Protein AF-A0A916JQJ6-F1 (afdb_monomer_lite)

Secondary structure (DSSP, 8-state):
----HHHHHHHHTT--EEEETTHHHHHHHHHHHHHSTTS-HHHHHHTTTTT-TTHHHHTTSS--EETHHHHHHHHHHGGG-S-EEEEESS-S-EEEES-GGG--GGG--SSS-EEEEETT-SEEEEE-SSGGG--EEEE--

Foldseek 3Di:
DDDDLLVVVCVVVVWDKDKDQQCQVVVLVVLCVFFVVPDDPVRCVVQVCLQPVLSCPVVVVGDWDWDPRLQVVCLVVQLPAQWKKKHFSPGSMIMITRRRNPDHPVSNDADTWIWIAGPVNQKIWIDHNDPVSGTIIDGGD

Sequence (141 aa):
MIKYKIIELLNNKNIKFTESSKWGQYLRGVWEENFAEQLSADEKKKIYLEQYLWHVFSYKKILCLKNDQAIMEFNKVIKSQRTCYIFFQHSDLALIVESSSSITSEDLEYDDDIYIVDKGFTWTYIQTHEEQCGPYFSTRI

Structure (mmCIF, N/CA/C/O backbone):
data_AF-A0A916JQJ6-F1
#
_entry.id   AF-A0A916JQJ6-F1
#
loop_
_atom_site.group_PDB
_atom_site.id
_atom_site.type_symbol
_atom_site.label_atom_id
_atom_site.label_alt_id
_atom_site.label_comp_id
_atom_site.label_asym_id
_atom_site.label_entity_id
_atom_site.label_seq_id
_atom_site.pdbx_PDB_ins_code
_atom_site.Cartn_x
_atom_site.Cartn_y
_atom_site.Cartn_z
_atom_site.occupancy
_atom_site.B_iso_or_equiv
_atom_site.auth_seq_id
_atom_site.auth_comp_id
_atom_site.auth_asym_id
_atom_site.auth_atom_id
_atom_site.pdbx_PDB_model_num
ATOM 1 N N . MET A 1 1 ? 3.749 -14.374 18.886 1.00 44.44 1 MET A N 1
ATOM 2 C CA . MET A 1 1 ? 2.679 -13.858 18.009 1.00 44.44 1 MET A CA 1
ATOM 3 C C . MET A 1 1 ? 3.124 -12.462 17.619 1.00 44.44 1 MET A C 1
ATOM 5 O O . MET A 1 1 ? 3.281 -11.654 18.525 1.00 44.44 1 MET A O 1
ATOM 9 N N . ILE A 1 2 ? 3.487 -12.222 16.357 1.00 50.72 2 ILE A N 1
ATOM 10 C CA . ILE A 1 2 ? 3.879 -10.874 15.921 1.00 50.72 2 ILE A CA 1
ATOM 11 C C . ILE A 1 2 ? 2.620 -10.016 16.037 1.00 50.72 2 ILE A C 1
ATOM 13 O O . ILE A 1 2 ? 1.630 -10.283 15.361 1.00 50.72 2 ILE A O 1
ATOM 17 N N . LYS A 1 3 ? 2.622 -9.065 16.969 1.00 60.44 3 LYS A N 1
ATOM 18 C CA . LYS A 1 3 ? 1.586 -8.041 17.047 1.00 60.44 3 LYS A CA 1
ATOM 19 C C . LYS A 1 3 ? 2.027 -6.909 16.138 1.00 60.44 3 LYS A C 1
ATOM 21 O O . LYS A 1 3 ? 3.046 -6.285 16.408 1.00 60.44 3 LYS A O 1
ATOM 26 N N . TYR A 1 4 ? 1.279 -6.664 15.072 1.00 74.75 4 TYR A N 1
ATOM 27 C CA . TYR A 1 4 ? 1.518 -5.496 14.236 1.00 74.75 4 TYR A CA 1
ATOM 28 C C . TYR A 1 4 ? 1.194 -4.236 15.041 1.00 74.75 4 TYR A C 1
ATOM 30 O O . TYR A 1 4 ? 0.072 -4.106 15.537 1.00 74.75 4 TYR A O 1
ATOM 38 N N . LYS A 1 5 ? 2.139 -3.296 15.152 1.00 82.12 5 LYS A N 1
ATOM 39 C CA . LYS A 1 5 ? 1.938 -2.030 15.880 1.00 82.12 5 LYS A CA 1
ATOM 40 C C . LYS A 1 5 ? 0.704 -1.261 15.418 1.00 82.12 5 LYS A C 1
ATOM 42 O O . LYS A 1 5 ? 0.006 -0.673 16.239 1.00 82.12 5 LYS A O 1
ATOM 47 N N . ILE A 1 6 ? 0.372 -1.336 14.126 1.00 85.19 6 ILE A N 1
ATOM 48 C CA . ILE A 1 6 ? -0.833 -0.702 13.582 1.00 85.19 6 ILE A CA 1
ATOM 49 C C . ILE A 1 6 ? -2.115 -1.209 14.260 1.00 85.19 6 ILE A C 1
ATOM 51 O O . ILE A 1 6 ? -3.025 -0.425 14.496 1.00 85.19 6 ILE A O 1
ATOM 55 N N . ILE A 1 7 ? -2.186 -2.482 14.664 1.00 88.06 7 ILE A N 1
ATOM 56 C CA . ILE A 1 7 ? -3.340 -3.020 15.403 1.00 88.06 7 ILE A CA 1
ATOM 57 C C . ILE A 1 7 ? -3.434 -2.371 16.786 1.00 88.06 7 ILE A C 1
ATOM 59 O O . ILE A 1 7 ? -4.520 -1.992 17.224 1.00 88.06 7 ILE A O 1
ATOM 63 N N . GLU A 1 8 ? -2.308 -2.225 17.486 1.00 87.50 8 GLU A N 1
ATOM 64 C CA . GLU A 1 8 ? -2.275 -1.553 18.790 1.00 87.50 8 GLU A CA 1
ATOM 65 C C . GLU A 1 8 ? -2.683 -0.084 18.657 1.00 87.50 8 GLU A C 1
ATOM 67 O O . GLU A 1 8 ? -3.485 0.408 19.448 1.00 87.50 8 GLU A O 1
ATOM 72 N N . LEU A 1 9 ? -2.222 0.590 17.604 1.00 86.31 9 LEU A N 1
ATOM 73 C CA . LEU A 1 9 ? -2.590 1.967 17.311 1.00 86.31 9 LEU A CA 1
ATOM 74 C C . LEU A 1 9 ? -4.085 2.129 17.023 1.00 86.31 9 LEU A C 1
ATOM 76 O O . LEU A 1 9 ? -4.725 3.015 17.594 1.00 86.31 9 LEU A O 1
ATOM 80 N N . LEU A 1 10 ? -4.655 1.273 16.172 1.00 88.25 10 LEU A N 1
ATOM 81 C CA . LEU A 1 10 ? -6.084 1.305 15.858 1.00 88.25 10 LEU A CA 1
ATOM 82 C C . LEU A 1 10 ? -6.925 1.098 17.125 1.00 88.25 10 LEU A C 1
ATOM 84 O O . LEU A 1 10 ? -7.880 1.843 17.350 1.00 88.25 10 LEU A O 1
ATOM 88 N N . ASN A 1 11 ? -6.526 0.157 17.988 1.00 89.69 11 ASN A N 1
ATOM 89 C CA . ASN A 1 11 ? -7.165 -0.056 19.287 1.00 89.69 11 ASN A CA 1
ATOM 90 C C . ASN A 1 11 ? -7.044 1.176 20.200 1.00 89.69 11 ASN A C 1
ATOM 92 O O . ASN A 1 11 ? -8.049 1.634 20.738 1.00 89.69 11 ASN A O 1
ATOM 96 N N . ASN A 1 12 ? -5.847 1.759 20.332 1.00 88.62 12 ASN A N 1
ATOM 97 C CA . ASN A 1 12 ? -5.606 2.938 21.173 1.00 88.62 12 ASN A CA 1
ATOM 98 C C . ASN A 1 12 ? -6.423 4.158 20.719 1.00 88.62 12 ASN A C 1
ATOM 100 O O . ASN A 1 12 ? -6.883 4.946 21.545 1.00 88.62 12 ASN A O 1
ATOM 104 N N . LYS A 1 13 ? -6.641 4.301 19.408 1.00 87.31 13 LYS A N 1
ATOM 105 C CA . LYS A 1 13 ? -7.480 5.356 18.827 1.00 87.31 13 LYS A CA 1
ATOM 106 C C . LYS A 1 13 ? -8.978 5.020 18.815 1.00 87.31 13 LYS A C 1
ATOM 108 O O . LYS A 1 13 ? -9.761 5.828 18.321 1.00 87.31 13 LYS A O 1
ATOM 113 N N . ASN A 1 14 ? -9.390 3.866 19.352 1.00 89.00 14 ASN A N 1
ATOM 114 C CA . ASN A 1 14 ? -10.762 3.344 19.283 1.00 89.00 14 ASN A CA 1
ATOM 115 C C . ASN A 1 14 ? -11.319 3.299 17.847 1.00 89.00 14 ASN A C 1
ATOM 117 O O . ASN A 1 14 ? -12.509 3.520 17.612 1.00 89.00 14 ASN A O 1
ATOM 121 N N . ILE A 1 15 ? -10.452 3.035 16.868 1.00 88.62 15 ILE A N 1
ATOM 122 C CA . ILE A 1 15 ? -10.847 2.893 15.470 1.00 88.62 15 ILE A CA 1
ATOM 123 C C . ILE A 1 15 ? -11.379 1.478 15.279 1.00 88.62 15 ILE A C 1
ATOM 125 O O . ILE A 1 15 ? -10.716 0.499 15.608 1.00 88.62 15 ILE A O 1
ATOM 129 N N . LYS A 1 16 ? -12.580 1.358 14.714 1.00 91.81 16 LYS A N 1
ATOM 130 C CA . LYS A 1 16 ? -13.171 0.057 14.402 1.00 91.81 16 LYS A CA 1
ATOM 131 C C . LYS A 1 16 ? -12.472 -0.565 13.193 1.00 91.81 16 LYS A C 1
ATOM 133 O O . LYS A 1 16 ? -12.430 0.043 12.120 1.00 91.81 16 LYS A O 1
ATOM 138 N N . PHE A 1 17 ? -11.981 -1.789 13.352 1.00 93.12 17 PHE A N 1
ATOM 139 C CA . PHE A 1 17 ? -11.422 -2.582 12.264 1.00 93.12 17 PHE A CA 1
ATOM 140 C C . PHE A 1 17 ? -11.810 -4.058 12.385 1.00 93.12 17 PHE A C 1
ATOM 142 O O . PHE A 1 17 ? -12.214 -4.526 13.448 1.00 93.12 17 PHE A O 1
ATOM 149 N N . THR A 1 18 ? -11.694 -4.783 11.275 1.00 94.69 18 THR A N 1
ATOM 150 C CA . THR A 1 18 ? -11.814 -6.244 11.219 1.00 94.69 18 THR A CA 1
ATOM 151 C C . THR A 1 18 ? -10.526 -6.830 10.657 1.00 94.69 18 THR A C 1
ATOM 153 O O . THR A 1 18 ? -10.043 -6.364 9.627 1.00 94.69 18 THR A O 1
ATOM 156 N N . GLU A 1 19 ? -9.989 -7.858 11.310 1.00 94.44 19 GLU A N 1
ATOM 157 C CA . GLU A 1 19 ? -8.842 -8.624 10.817 1.00 94.44 19 GLU A CA 1
ATOM 158 C C . GLU A 1 19 ? -9.298 -9.737 9.868 1.00 94.44 19 GLU A C 1
ATOM 160 O O . GLU A 1 19 ? -10.283 -10.432 10.120 1.00 94.44 19 GLU A O 1
ATOM 165 N N . SER A 1 20 ? -8.549 -9.948 8.789 1.00 94.31 20 SER A N 1
ATOM 166 C CA . SER A 1 20 ? -8.733 -11.077 7.882 1.00 94.31 20 SER A CA 1
ATOM 167 C C . SER A 1 20 ? -7.387 -11.696 7.534 1.00 94.31 20 SER A C 1
ATOM 169 O O . SER A 1 20 ? -6.593 -11.103 6.812 1.00 94.31 20 SER A O 1
ATOM 171 N N . SER A 1 21 ? -7.141 -12.918 8.004 1.00 90.88 21 SER A N 1
ATOM 172 C CA . SER A 1 21 ? -5.900 -13.672 7.763 1.00 90.88 21 SER A CA 1
ATOM 173 C C . SER A 1 21 ? -5.816 -14.346 6.389 1.00 90.88 21 SER A C 1
ATOM 175 O O . SER A 1 21 ? -4.895 -15.114 6.139 1.00 90.88 21 SER A O 1
ATOM 177 N N . LYS A 1 22 ? -6.800 -14.117 5.512 1.00 88.75 22 LYS A N 1
ATOM 178 C CA . LYS A 1 22 ? -6.859 -14.698 4.157 1.00 88.75 22 LYS A CA 1
ATOM 179 C C . LYS A 1 22 ? -6.843 -13.645 3.057 1.00 88.75 22 LYS A C 1
ATOM 181 O O . LYS A 1 22 ? -6.868 -13.989 1.880 1.00 88.75 22 LYS A O 1
ATOM 186 N N . TRP A 1 23 ? -6.912 -12.368 3.425 1.00 95.88 23 TRP A N 1
ATOM 187 C CA . TRP A 1 23 ? -7.121 -11.293 2.462 1.00 95.88 23 TRP A CA 1
ATOM 188 C C . TRP A 1 23 ? -5.818 -10.642 2.011 1.00 95.88 23 TRP A C 1
ATOM 190 O O . TRP A 1 23 ? -5.837 -10.029 0.957 1.00 95.88 23 TRP A O 1
ATOM 200 N N . GLY A 1 24 ? -4.691 -10.802 2.712 1.00 95.31 24 GLY A N 1
ATOM 201 C CA . GLY A 1 24 ? -3.425 -10.184 2.301 1.00 95.31 24 GLY A CA 1
ATOM 202 C C . GLY A 1 24 ? -2.998 -10.591 0.887 1.00 95.31 24 GLY A C 1
ATOM 203 O O . GLY A 1 24 ? -2.831 -9.725 0.030 1.00 95.31 24 GLY A O 1
ATOM 204 N N . GLN A 1 25 ? -2.925 -11.897 0.590 1.00 95.38 25 GLN A N 1
ATOM 205 C CA . GLN A 1 25 ? -2.627 -12.375 -0.769 1.00 95.38 25 GLN A CA 1
ATOM 206 C C . GLN A 1 25 ? -3.653 -11.898 -1.805 1.00 95.38 25 GLN A C 1
ATOM 208 O O . GLN A 1 25 ? -3.273 -11.460 -2.889 1.00 95.38 25 GLN A O 1
ATOM 213 N N . TYR A 1 26 ? -4.943 -11.959 -1.470 1.00 96.75 26 TYR A N 1
ATOM 214 C CA . TYR A 1 26 ? -6.015 -11.503 -2.355 1.00 96.75 26 TYR A CA 1
ATOM 215 C C . TYR A 1 26 ? -5.877 -10.010 -2.691 1.00 96.75 26 TYR A C 1
ATOM 217 O O . TYR A 1 26 ? -5.897 -9.638 -3.860 1.00 96.75 26 TYR A O 1
ATOM 225 N N . LEU A 1 27 ? -5.673 -9.157 -1.684 1.00 97.81 27 LEU A N 1
ATOM 226 C CA . LEU A 1 27 ? -5.546 -7.711 -1.859 1.00 97.81 27 LEU A CA 1
ATOM 227 C C . LEU A 1 27 ? -4.277 -7.338 -2.629 1.00 97.81 27 LEU A C 1
ATOM 229 O O . LEU A 1 27 ? -4.344 -6.415 -3.432 1.00 97.81 27 LEU A O 1
ATOM 233 N N . ARG A 1 28 ? -3.161 -8.065 -2.462 1.00 97.62 28 ARG A N 1
ATOM 234 C CA . ARG A 1 28 ? -1.962 -7.885 -3.302 1.00 97.62 28 ARG A CA 1
ATOM 235 C C . ARG A 1 28 ? -2.253 -8.152 -4.782 1.00 97.62 28 ARG A C 1
ATOM 237 O O . ARG A 1 28 ? -1.827 -7.369 -5.623 1.00 97.62 28 ARG A O 1
ATOM 244 N N . GLY A 1 29 ? -3.015 -9.204 -5.093 1.00 96.94 29 GLY A N 1
ATOM 245 C CA . GLY A 1 29 ? -3.442 -9.504 -6.465 1.00 96.94 29 GLY A CA 1
ATOM 246 C C . GLY A 1 29 ? -4.336 -8.409 -7.053 1.00 96.94 29 GLY A C 1
ATOM 247 O O . GLY A 1 29 ? -4.037 -7.877 -8.117 1.00 96.94 29 GLY A O 1
ATOM 248 N N . VAL A 1 30 ? -5.373 -7.994 -6.315 1.00 97.25 30 VAL A N 1
ATOM 249 C CA . VAL A 1 30 ? -6.263 -6.897 -6.744 1.00 97.25 30 VAL A CA 1
ATOM 250 C C . VAL A 1 30 ? -5.490 -5.583 -6.893 1.00 97.25 30 VAL A C 1
ATOM 252 O O . VAL A 1 30 ? -5.746 -4.808 -7.811 1.00 97.25 30 VAL A O 1
ATOM 255 N N . TRP A 1 31 ? -4.519 -5.323 -6.017 1.00 98.00 31 TRP A N 1
ATOM 256 C CA . TRP A 1 31 ? -3.647 -4.159 -6.131 1.00 98.00 31 TRP A CA 1
ATOM 257 C C . TRP A 1 31 ? -2.832 -4.201 -7.426 1.00 98.00 31 TRP A C 1
ATOM 259 O O . TRP A 1 31 ? -2.811 -3.216 -8.161 1.00 98.00 31 TRP A O 1
ATOM 269 N N . GLU A 1 32 ? -2.212 -5.339 -7.746 1.00 97.25 32 GLU A N 1
ATOM 270 C CA . GLU A 1 32 ? -1.445 -5.503 -8.983 1.00 97.25 32 GLU A CA 1
ATOM 271 C C . GLU A 1 32 ? -2.321 -5.277 -10.226 1.00 97.25 32 GLU A C 1
ATOM 273 O O . GLU A 1 32 ? -1.904 -4.582 -11.154 1.00 97.25 32 GLU A O 1
ATOM 278 N N . GLU A 1 33 ? -3.550 -5.794 -10.219 1.00 96.31 33 GLU A N 1
ATOM 279 C CA . GLU A 1 33 ? -4.542 -5.585 -11.282 1.00 96.31 33 GLU A CA 1
ATOM 280 C C . GLU A 1 33 ? -4.977 -4.122 -11.434 1.00 96.31 33 GLU A C 1
ATOM 282 O O . GLU A 1 33 ? -5.397 -3.736 -12.513 1.00 96.31 33 GLU A O 1
ATOM 287 N N . ASN A 1 34 ? -4.891 -3.291 -10.391 1.00 96.81 34 ASN A N 1
ATOM 288 C CA . ASN A 1 34 ? -5.346 -1.896 -10.457 1.00 96.81 34 ASN A CA 1
ATOM 289 C C . ASN A 1 34 ? -4.208 -0.891 -10.668 1.00 96.81 34 ASN A C 1
ATOM 291 O O . ASN A 1 34 ? -4.432 0.168 -11.245 1.00 96.81 34 ASN A O 1
ATOM 295 N N . PHE A 1 35 ? -2.995 -1.188 -10.203 1.00 97.06 35 PHE A N 1
ATOM 296 C CA . PHE A 1 35 ? -1.873 -0.241 -10.244 1.00 97.06 35 PHE A CA 1
ATOM 297 C C . PHE A 1 35 ? -0.729 -0.686 -11.160 1.00 97.06 35 PHE A C 1
ATOM 299 O O . PHE A 1 35 ? 0.161 0.114 -11.444 1.00 97.06 35 PHE A O 1
ATOM 306 N N . ALA A 1 36 ? -0.737 -1.933 -11.642 1.00 96.44 36 ALA A N 1
ATOM 307 C CA . ALA A 1 36 ? 0.321 -2.489 -12.486 1.00 96.44 36 ALA A CA 1
ATOM 308 C C . ALA A 1 36 ? -0.200 -3.226 -13.737 1.00 96.44 36 ALA A C 1
ATOM 310 O O . ALA A 1 36 ? 0.580 -3.926 -14.387 1.00 96.44 36 ALA A O 1
ATOM 311 N N . GLU A 1 37 ? -1.482 -3.079 -14.098 1.00 95.12 37 GLU A N 1
ATOM 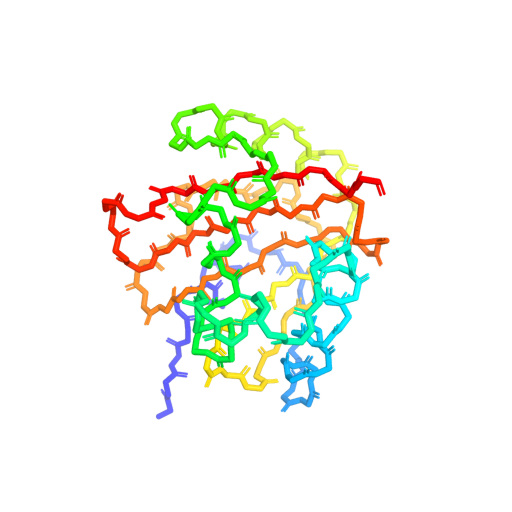312 C CA . GLU A 1 37 ? -2.105 -3.767 -15.247 1.00 95.12 37 GLU A CA 1
ATOM 313 C C . GLU A 1 37 ? -1.376 -3.499 -16.567 1.00 95.12 37 GLU A C 1
ATOM 315 O O . GLU A 1 37 ? -1.126 -4.414 -17.348 1.00 95.12 37 GLU A O 1
ATOM 320 N N . GLN A 1 38 ? -0.972 -2.248 -16.790 1.00 94.12 38 GLN A N 1
ATOM 321 C CA . GLN A 1 38 ? -0.297 -1.812 -18.014 1.00 94.12 38 GLN A CA 1
ATOM 322 C C . GLN A 1 38 ? 1.105 -2.404 -18.216 1.00 94.12 38 GLN A C 1
ATOM 324 O O . GLN A 1 38 ? 1.676 -2.256 -19.296 1.00 94.12 38 GLN A O 1
ATOM 329 N N . LEU A 1 39 ? 1.689 -3.030 -17.189 1.00 96.81 39 LEU A N 1
ATOM 330 C CA . LEU A 1 39 ? 3.011 -3.638 -17.282 1.00 96.81 39 LEU A CA 1
ATOM 331 C C . LEU A 1 39 ? 2.895 -5.074 -17.783 1.00 96.81 39 LEU A C 1
ATOM 333 O O . LEU A 1 39 ? 2.194 -5.906 -17.203 1.00 96.81 39 LEU A O 1
ATOM 337 N N . SER A 1 40 ? 3.658 -5.394 -18.824 1.00 97.31 40 SER A N 1
ATOM 338 C CA . SER A 1 40 ? 3.798 -6.776 -19.282 1.00 97.31 40 SER A CA 1
ATOM 339 C C . SER A 1 40 ? 4.456 -7.661 -18.215 1.00 97.31 40 SER A C 1
ATOM 341 O O . SER A 1 40 ? 5.193 -7.183 -17.349 1.00 97.31 40 SER A O 1
ATOM 343 N N . ALA A 1 41 ? 4.257 -8.980 -18.302 1.00 97.31 41 ALA A N 1
ATOM 344 C CA . ALA A 1 41 ? 4.884 -9.938 -17.384 1.00 97.31 41 ALA A CA 1
ATOM 345 C C . ALA A 1 41 ? 6.421 -9.792 -17.331 1.00 97.31 41 ALA A C 1
ATOM 347 O O . ALA A 1 41 ? 7.018 -9.843 -16.254 1.00 97.31 41 ALA A O 1
ATOM 348 N N . ASP A 1 42 ? 7.061 -9.530 -18.474 1.00 98.00 42 ASP A N 1
ATOM 349 C CA . ASP A 1 42 ? 8.507 -9.301 -18.549 1.00 98.00 42 ASP A CA 1
ATOM 350 C C . ASP A 1 42 ? 8.935 -8.005 -17.849 1.00 98.00 42 ASP A C 1
ATOM 352 O O . ASP A 1 42 ? 9.991 -7.959 -17.216 1.00 98.00 42 ASP A O 1
ATOM 356 N N . GLU A 1 43 ? 8.138 -6.939 -17.941 1.00 98.12 43 GLU A N 1
ATOM 357 C CA . GLU A 1 43 ? 8.408 -5.694 -17.218 1.00 98.12 43 GLU A CA 1
ATOM 358 C C . GLU A 1 43 ? 8.253 -5.872 -15.713 1.00 98.12 43 GLU A C 1
ATOM 360 O O . GLU A 1 43 ? 9.135 -5.436 -14.974 1.00 98.12 43 GLU A O 1
ATOM 365 N N . LYS A 1 44 ? 7.195 -6.566 -15.273 1.00 98.25 44 LYS A N 1
ATOM 366 C CA . LYS A 1 44 ? 6.959 -6.907 -13.861 1.00 98.25 44 LYS A CA 1
ATOM 367 C C . LYS A 1 44 ? 8.117 -7.726 -13.286 1.00 98.25 44 LYS A C 1
ATOM 369 O O . LYS A 1 44 ? 8.615 -7.424 -12.203 1.00 98.25 44 LYS A O 1
ATOM 374 N N . LYS A 1 45 ? 8.622 -8.702 -14.048 1.00 97.94 45 LYS A N 1
ATOM 375 C CA . LYS A 1 45 ? 9.791 -9.503 -13.661 1.00 97.94 45 LYS A CA 1
ATOM 376 C C . LYS A 1 45 ? 11.069 -8.666 -13.553 1.00 97.94 45 LYS A C 1
ATOM 378 O O . LYS A 1 45 ? 11.818 -8.824 -12.596 1.00 97.94 45 LYS A O 1
ATOM 383 N N . LYS A 1 46 ? 11.323 -7.758 -14.505 1.00 98.31 46 LYS A N 1
ATOM 384 C CA . LYS A 1 46 ? 12.525 -6.894 -14.514 1.00 98.31 46 LYS A CA 1
ATOM 385 C C . LYS A 1 46 ? 12.606 -5.943 -13.323 1.00 98.31 46 LYS A C 1
ATOM 387 O O . LYS A 1 46 ? 13.707 -5.550 -12.953 1.00 98.31 46 LYS A O 1
ATOM 392 N N . ILE A 1 47 ? 11.462 -5.561 -12.765 1.00 98.00 47 ILE A N 1
ATOM 393 C CA . ILE A 1 47 ? 11.390 -4.722 -11.567 1.00 98.00 47 ILE A CA 1
ATOM 394 C C . ILE A 1 47 ? 11.199 -5.547 -10.295 1.00 98.00 47 ILE A C 1
ATOM 396 O O . ILE A 1 47 ? 10.972 -4.961 -9.252 1.00 98.00 47 ILE A O 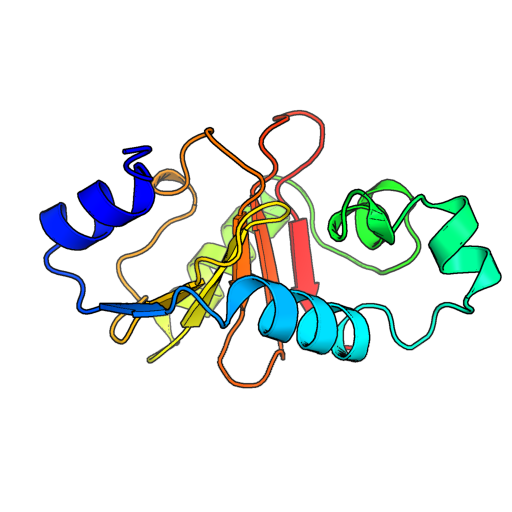1
ATOM 400 N N . TYR A 1 48 ? 11.269 -6.882 -10.348 1.00 97.50 48 TYR A N 1
ATOM 401 C CA . TYR A 1 48 ? 11.067 -7.758 -9.187 1.00 97.50 48 TYR A CA 1
ATOM 402 C C . TYR A 1 48 ? 9.731 -7.508 -8.465 1.00 97.50 48 TYR A C 1
ATOM 404 O O . TYR A 1 48 ? 9.685 -7.469 -7.237 1.00 97.50 48 TYR A O 1
ATOM 412 N N . LEU A 1 49 ? 8.645 -7.314 -9.225 1.00 96.94 49 LEU A N 1
ATOM 413 C CA . LEU A 1 49 ? 7.338 -6.949 -8.663 1.00 96.94 49 LEU A CA 1
ATOM 414 C C . LEU A 1 49 ? 6.802 -7.990 -7.667 1.00 96.94 49 LEU A C 1
ATOM 416 O O . LEU A 1 49 ? 6.164 -7.636 -6.681 1.00 96.94 49 LEU A O 1
ATOM 420 N N . GLU A 1 50 ? 7.111 -9.268 -7.899 1.00 94.12 50 GLU A N 1
ATOM 421 C CA . GLU A 1 50 ? 6.745 -10.376 -7.008 1.00 94.12 50 GLU A CA 1
ATOM 422 C C . GLU A 1 50 ? 7.358 -10.255 -5.603 1.00 94.12 50 GLU A C 1
ATOM 424 O O . GLU A 1 50 ? 6.818 -10.807 -4.647 1.00 94.12 50 GLU A O 1
ATOM 429 N N . GLN A 1 51 ? 8.479 -9.535 -5.472 1.00 94.94 51 GLN A N 1
ATOM 430 C CA . GLN A 1 51 ? 9.139 -9.310 -4.188 1.00 94.94 51 GLN A CA 1
ATOM 431 C C . GLN A 1 51 ? 8.532 -8.106 -3.472 1.00 94.94 51 GLN A C 1
ATOM 433 O O . GLN A 1 51 ? 8.211 -8.219 -2.292 1.00 94.94 51 GLN A O 1
ATOM 438 N N . TYR A 1 52 ? 8.316 -7.001 -4.197 1.00 96.12 52 TYR A N 1
ATOM 439 C CA . TYR A 1 52 ? 7.815 -5.738 -3.651 1.00 96.12 52 TYR A CA 1
ATOM 440 C C . TYR A 1 52 ? 6.897 -5.021 -4.642 1.00 96.12 52 TYR A C 1
ATOM 442 O O . TYR A 1 52 ? 7.336 -4.589 -5.710 1.00 96.12 52 TYR A O 1
ATOM 450 N N . LEU A 1 53 ? 5.625 -4.821 -4.279 1.00 97.38 53 LEU A N 1
ATOM 451 C CA . LEU A 1 53 ? 4.658 -4.159 -5.163 1.00 97.38 53 LEU A CA 1
ATOM 452 C C . LEU A 1 53 ? 5.027 -2.690 -5.429 1.00 97.38 53 LEU A C 1
ATOM 454 O O . LEU A 1 53 ? 4.880 -2.198 -6.550 1.00 97.38 53 LEU A O 1
ATOM 458 N N . TRP A 1 54 ? 5.594 -1.998 -4.436 1.00 96.62 54 TRP A N 1
ATOM 459 C CA . TRP A 1 54 ? 6.050 -0.610 -4.578 1.00 96.62 54 TRP A CA 1
ATOM 460 C C . TRP A 1 54 ? 7.194 -0.421 -5.585 1.00 96.62 54 TRP A C 1
ATOM 462 O O . TRP A 1 54 ? 7.490 0.718 -5.963 1.00 96.62 54 TRP A O 1
ATOM 472 N N . HIS A 1 55 ? 7.800 -1.499 -6.101 1.00 97.31 55 HIS A N 1
ATOM 473 C CA . HIS A 1 55 ? 8.799 -1.408 -7.164 1.00 97.31 55 HIS A CA 1
ATOM 474 C C . HIS A 1 55 ? 8.273 -0.758 -8.446 1.00 97.31 55 HIS A C 1
ATOM 476 O O . HIS A 1 55 ? 9.059 -0.157 -9.182 1.00 97.31 55 HIS A O 1
ATOM 482 N N . VAL A 1 56 ? 6.960 -0.778 -8.705 1.00 97.19 56 VAL A N 1
ATOM 483 C CA . VAL A 1 56 ? 6.397 -0.014 -9.833 1.00 97.19 56 VAL A CA 1
ATOM 484 C C . VAL A 1 56 ? 6.724 1.482 -9.744 1.00 97.19 56 VAL A C 1
ATOM 486 O O . VAL A 1 56 ? 6.888 2.141 -10.773 1.00 97.19 56 VAL A O 1
ATOM 489 N N . PHE A 1 57 ? 6.877 2.011 -8.528 1.00 96.81 57 PHE A N 1
ATOM 490 C CA . PHE A 1 57 ? 7.164 3.418 -8.271 1.00 96.81 57 PHE A CA 1
ATOM 491 C C . PHE A 1 57 ? 8.664 3.698 -8.215 1.00 96.81 57 PHE A C 1
ATOM 493 O O . PHE A 1 57 ? 9.140 4.620 -8.880 1.00 96.81 57 PHE A O 1
ATOM 500 N N . SER A 1 58 ? 9.443 2.880 -7.501 1.00 96.44 58 SER A N 1
ATOM 501 C CA . SER A 1 58 ? 10.894 3.095 -7.392 1.00 96.44 58 SER A CA 1
ATOM 502 C C . SER A 1 58 ? 11.622 2.925 -8.733 1.00 96.44 58 SER A C 1
ATOM 504 O O . SER A 1 58 ? 12.525 3.704 -9.047 1.00 96.44 58 SER A O 1
ATOM 506 N N . TYR A 1 59 ? 11.160 1.999 -9.582 1.00 96.88 59 TYR A N 1
ATOM 507 C CA . TYR A 1 59 ? 11.630 1.833 -10.964 1.00 96.88 59 TYR A CA 1
ATOM 508 C C . TYR A 1 59 ? 10.953 2.787 -11.964 1.00 96.88 59 TYR A C 1
ATOM 510 O O . TYR A 1 59 ? 11.205 2.690 -13.168 1.00 96.88 59 TYR A O 1
ATOM 518 N N . LYS A 1 60 ? 10.117 3.722 -11.488 1.00 96.12 60 LYS A N 1
ATOM 519 C CA . LYS A 1 60 ? 9.456 4.773 -12.284 1.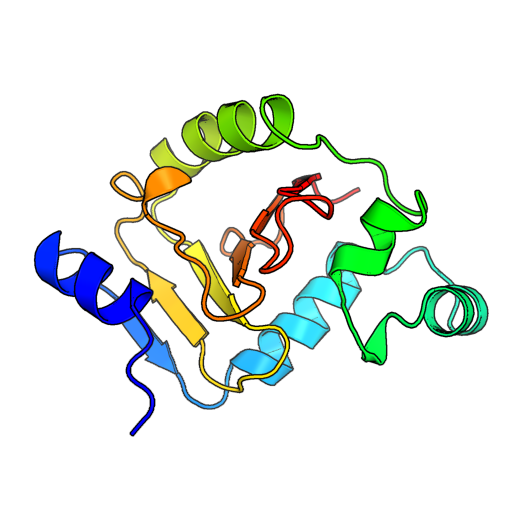00 96.12 60 LYS A CA 1
ATOM 520 C C . LYS A 1 60 ? 8.607 4.229 -13.441 1.00 96.12 60 LYS A C 1
ATOM 522 O O . LYS A 1 60 ? 8.565 4.822 -14.517 1.00 96.12 60 LYS A O 1
ATOM 527 N N . LYS A 1 61 ? 7.957 3.081 -13.237 1.00 96.44 61 LYS A N 1
ATOM 528 C CA . LYS A 1 61 ? 7.058 2.460 -14.221 1.00 96.44 61 LYS A CA 1
ATOM 529 C C . LYS A 1 61 ? 5.666 3.074 -14.209 1.00 96.44 61 LYS A C 1
ATOM 531 O O . LYS A 1 61 ? 5.032 3.151 -15.256 1.00 96.44 61 LYS A O 1
ATOM 536 N N . ILE A 1 62 ? 5.227 3.528 -13.041 1.00 95.50 62 ILE A N 1
ATOM 537 C CA . ILE A 1 62 ? 3.932 4.167 -12.813 1.00 95.50 62 ILE A CA 1
ATOM 538 C C . ILE A 1 62 ? 4.180 5.541 -12.189 1.00 95.50 62 ILE A C 1
ATOM 540 O O . ILE A 1 62 ? 5.100 5.707 -11.386 1.00 95.50 62 ILE A O 1
ATOM 544 N N . LEU A 1 63 ? 3.378 6.536 -12.573 1.00 95.25 63 LEU A N 1
ATOM 545 C CA . LEU A 1 63 ? 3.450 7.870 -11.980 1.00 95.25 63 LEU A CA 1
ATOM 546 C C . LEU A 1 63 ? 2.977 7.836 -10.522 1.00 95.25 63 LEU A C 1
ATOM 548 O O . LEU A 1 63 ? 1.976 7.203 -10.184 1.00 95.25 63 LEU A O 1
ATOM 552 N N . CYS A 1 64 ? 3.689 8.550 -9.658 1.00 97.19 64 CYS A N 1
ATOM 553 C CA . CYS A 1 64 ? 3.363 8.656 -8.243 1.00 97.19 64 CYS A CA 1
ATOM 554 C C . CYS A 1 64 ? 3.890 9.957 -7.641 1.00 97.19 64 CYS A C 1
ATOM 556 O O . CYS A 1 64 ? 4.870 10.535 -8.117 1.00 97.19 64 CYS A O 1
ATOM 558 N N . LEU A 1 65 ? 3.279 10.357 -6.532 1.00 97.62 65 LEU A N 1
ATOM 559 C CA . LEU A 1 65 ? 3.871 11.271 -5.567 1.00 97.62 65 LEU A CA 1
ATOM 560 C C . LEU A 1 65 ? 4.799 10.482 -4.635 1.00 97.62 65 LEU A C 1
ATOM 562 O O . LEU A 1 65 ? 4.564 9.299 -4.377 1.00 97.62 65 LEU A O 1
ATOM 566 N N . LYS A 1 66 ? 5.835 11.141 -4.109 1.00 96.50 66 LYS A N 1
ATOM 567 C CA . LYS A 1 66 ? 6.806 10.549 -3.178 1.00 96.50 66 LYS A CA 1
ATOM 568 C C . LYS A 1 66 ? 7.024 11.465 -1.965 1.00 96.50 66 LYS A C 1
ATOM 570 O O . LYS A 1 66 ? 6.903 12.685 -2.096 1.00 96.50 66 LYS A O 1
ATOM 575 N N . ASN A 1 67 ? 7.371 10.888 -0.814 1.00 94.38 67 ASN A N 1
ATOM 576 C CA . ASN A 1 67 ? 7.737 11.591 0.425 1.00 94.38 67 ASN A CA 1
ATOM 577 C C . ASN A 1 67 ? 6.644 12.589 0.856 1.00 94.38 67 ASN A C 1
ATOM 579 O O . ASN A 1 67 ? 5.467 12.230 0.880 1.00 94.38 67 ASN A O 1
ATOM 583 N N . ASP A 1 68 ? 6.999 13.841 1.149 1.00 95.06 68 ASP A N 1
ATOM 584 C CA . ASP A 1 68 ? 6.082 14.881 1.632 1.00 95.06 68 ASP A CA 1
ATOM 585 C C . ASP A 1 68 ? 4.846 15.048 0.742 1.00 95.06 68 ASP A C 1
ATOM 587 O O . ASP A 1 68 ? 3.737 15.228 1.240 1.00 95.06 68 ASP A O 1
ATOM 591 N N . GLN A 1 69 ? 5.001 14.934 -0.581 1.00 97.06 69 GLN A N 1
ATOM 592 C CA . GLN A 1 69 ? 3.871 15.034 -1.507 1.00 97.06 69 GLN A CA 1
ATOM 593 C C . GLN A 1 69 ? 2.904 13.856 -1.351 1.00 97.06 69 GLN A C 1
ATOM 595 O O . GLN A 1 69 ? 1.690 14.053 -1.379 1.00 97.06 69 GLN A O 1
ATOM 600 N N . ALA A 1 70 ? 3.433 12.647 -1.149 1.00 96.50 70 ALA A N 1
ATOM 601 C CA . ALA A 1 70 ? 2.621 11.464 -0.886 1.00 96.50 70 ALA A CA 1
ATOM 602 C C . ALA A 1 70 ? 1.902 11.567 0.465 1.00 96.50 70 ALA A C 1
ATOM 604 O O . ALA A 1 70 ? 0.713 11.272 0.549 1.00 96.50 70 ALA A O 1
ATOM 605 N N . ILE A 1 71 ? 2.606 12.038 1.498 1.00 94.44 71 ILE A N 1
ATOM 606 C CA . ILE A 1 71 ? 2.063 12.244 2.847 1.00 94.44 71 ILE A CA 1
ATOM 607 C C . ILE A 1 71 ? 0.918 13.259 2.828 1.00 94.44 71 ILE A C 1
ATOM 609 O O . ILE A 1 71 ? -0.154 13.002 3.380 1.00 94.44 71 ILE A O 1
ATOM 613 N N . MET A 1 72 ? 1.122 14.409 2.180 1.00 95.06 72 MET A N 1
ATOM 614 C CA . MET A 1 72 ? 0.105 15.455 2.087 1.00 95.06 72 MET A CA 1
ATOM 615 C C . MET A 1 72 ? -1.154 14.958 1.377 1.00 95.06 72 MET A C 1
ATOM 617 O O . MET A 1 72 ? -2.260 15.179 1.878 1.00 95.06 72 MET A O 1
ATOM 621 N N . GLU A 1 73 ? -1.003 14.276 0.237 1.00 96.31 73 GLU A N 1
ATOM 622 C CA . GLU A 1 73 ? -2.163 13.796 -0.514 1.00 96.31 73 GLU A CA 1
ATOM 623 C C . GLU A 1 73 ? -2.877 12.661 0.231 1.00 96.31 73 GLU A C 1
ATOM 625 O O . GLU A 1 73 ? -4.102 12.692 0.341 1.00 96.31 73 GLU A O 1
ATOM 630 N N . PHE A 1 74 ? -2.139 11.737 0.855 1.00 95.25 74 PHE A N 1
ATOM 631 C CA . PHE A 1 74 ? -2.717 10.699 1.710 1.00 95.25 74 PHE A CA 1
ATOM 632 C C . PHE A 1 74 ? -3.548 11.285 2.857 1.00 95.25 74 PHE A C 1
ATOM 634 O O . PHE A 1 74 ? -4.736 10.983 2.976 1.00 95.25 74 PHE A O 1
ATOM 641 N N . ASN A 1 75 ? -2.964 12.187 3.654 1.00 92.56 75 ASN A N 1
ATOM 642 C CA . ASN A 1 75 ? -3.640 12.820 4.792 1.00 92.56 75 ASN A CA 1
ATOM 643 C C . ASN A 1 75 ? -4.873 13.639 4.368 1.00 92.56 75 ASN A C 1
ATOM 645 O O . ASN A 1 75 ? -5.779 13.869 5.174 1.00 92.56 75 ASN A O 1
ATOM 649 N N . LYS A 1 76 ? -4.918 14.104 3.117 1.00 92.88 76 LYS A N 1
ATOM 650 C CA . LYS A 1 76 ? -6.077 14.781 2.533 1.00 92.88 76 LYS A CA 1
ATOM 651 C C . LYS A 1 76 ? -7.162 13.784 2.127 1.00 92.88 76 LYS A C 1
ATOM 653 O O . LYS A 1 76 ? -8.315 13.988 2.505 1.00 92.88 76 LYS A O 1
ATOM 658 N N . VAL A 1 77 ? -6.824 12.725 1.385 1.00 92.56 77 VAL A N 1
ATOM 659 C CA . VAL A 1 77 ? -7.832 11.775 0.886 1.00 92.56 77 VAL A CA 1
ATOM 660 C C . VAL A 1 77 ? -8.388 10.887 1.991 1.00 92.56 77 VAL A C 1
ATOM 662 O O . VAL A 1 77 ? -9.591 10.658 2.015 1.00 92.56 77 VAL A O 1
ATOM 665 N N . ILE A 1 78 ? -7.572 10.441 2.952 1.00 89.69 78 ILE A N 1
ATOM 666 C CA . ILE A 1 78 ? -8.004 9.489 3.988 1.00 89.69 78 ILE A CA 1
ATOM 667 C C . ILE A 1 78 ? -9.099 10.061 4.903 1.00 89.69 78 ILE A C 1
ATOM 669 O O . ILE A 1 78 ? -9.958 9.323 5.387 1.00 89.69 78 ILE A O 1
ATOM 673 N N . LYS A 1 79 ? -9.134 11.391 5.075 1.00 87.56 79 LYS A N 1
ATOM 674 C CA . LYS A 1 79 ? -10.138 12.109 5.879 1.00 87.56 79 LYS A CA 1
ATOM 675 C C . LYS A 1 79 ? -11.557 12.008 5.325 1.00 87.56 79 LYS A C 1
ATOM 677 O O . LYS A 1 79 ? -12.505 12.122 6.096 1.00 87.56 79 LYS A O 1
ATOM 682 N N . SER A 1 80 ? -11.719 11.818 4.015 1.00 86.31 80 SER A N 1
ATOM 683 C CA . SER A 1 80 ? -13.034 11.661 3.379 1.00 86.31 80 SER A CA 1
ATOM 684 C C . SER A 1 80 ? -13.455 10.197 3.223 1.00 86.31 80 SER A C 1
ATOM 686 O O . SER A 1 80 ? -14.576 9.921 2.789 1.00 86.31 80 SER A O 1
ATOM 688 N N . GLN A 1 81 ? -12.588 9.251 3.595 1.00 85.75 81 GLN A N 1
ATOM 689 C CA . GLN A 1 81 ? -12.842 7.824 3.447 1.00 85.75 81 GLN A CA 1
ATOM 690 C C . GLN A 1 81 ? -13.588 7.274 4.655 1.00 85.75 81 GLN A C 1
ATOM 692 O O . GLN A 1 81 ? -13.194 7.454 5.805 1.00 85.75 81 GLN A O 1
ATOM 697 N N . ARG A 1 82 ? -14.678 6.557 4.374 1.00 87.31 82 ARG A N 1
ATOM 698 C CA . ARG A 1 82 ? -15.398 5.780 5.391 1.00 87.31 82 ARG A CA 1
ATOM 699 C C . ARG A 1 82 ? -14.735 4.439 5.649 1.00 87.31 82 ARG A C 1
ATOM 701 O O . ARG A 1 82 ? -14.850 3.902 6.741 1.00 87.31 82 ARG A O 1
ATOM 708 N N . THR A 1 83 ? -14.096 3.865 4.635 1.00 91.50 83 THR A N 1
ATOM 709 C CA . THR A 1 83 ? -13.476 2.550 4.748 1.00 91.50 83 THR A CA 1
ATOM 710 C C . THR A 1 83 ? -12.225 2.477 3.895 1.00 91.50 83 THR A C 1
ATOM 712 O O . THR A 1 83 ? -12.264 2.856 2.725 1.00 91.50 83 THR A O 1
ATOM 715 N N . CYS A 1 84 ? -11.148 1.947 4.466 1.00 94.81 84 CYS A N 1
ATOM 716 C CA . CYS A 1 84 ? -9.939 1.588 3.735 1.00 94.81 84 CYS A CA 1
ATOM 717 C C . CYS A 1 84 ? -9.513 0.154 4.067 1.00 94.81 84 CYS A C 1
ATOM 719 O O . CYS A 1 84 ? -9.927 -0.423 5.080 1.00 94.81 84 CYS A O 1
ATOM 721 N N . TYR A 1 85 ? -8.692 -0.412 3.189 1.00 96.00 85 TYR A N 1
ATOM 722 C CA . TYR A 1 85 ? -7.989 -1.660 3.440 1.00 96.00 85 TYR A CA 1
ATOM 723 C C . TYR A 1 85 ? -6.535 -1.362 3.770 1.00 96.00 85 TYR A C 1
ATOM 725 O O . TYR A 1 85 ? -5.913 -0.545 3.094 1.00 96.00 85 TYR A O 1
ATOM 733 N N . ILE A 1 86 ? -6.012 -2.049 4.782 1.00 94.75 86 ILE A N 1
ATOM 734 C CA . ILE A 1 86 ? -4.587 -2.077 5.109 1.00 94.75 86 ILE A CA 1
ATOM 735 C C . ILE A 1 86 ? -4.096 -3.507 4.915 1.00 94.75 86 ILE A C 1
ATOM 737 O O . ILE A 1 86 ? -4.689 -4.440 5.457 1.00 94.75 86 ILE A O 1
ATOM 741 N N . PHE A 1 87 ? -3.032 -3.697 4.147 1.00 95.44 87 PHE A N 1
ATOM 742 C CA . PHE A 1 87 ? -2.394 -4.999 3.956 1.00 95.44 87 PHE A CA 1
ATOM 743 C C . PHE A 1 87 ? -0.879 -4.838 3.852 1.00 95.44 87 PHE A C 1
ATOM 745 O O . PHE A 1 87 ? -0.373 -3.723 3.732 1.00 95.44 87 PHE A O 1
ATOM 752 N N . PHE A 1 88 ? -0.160 -5.954 3.924 1.00 94.06 88 PHE A N 1
ATOM 753 C CA . PHE A 1 88 ? 1.297 -5.955 4.035 1.00 94.06 88 PHE A CA 1
ATOM 754 C C . PHE A 1 88 ? 1.934 -6.740 2.890 1.00 94.06 88 PHE A C 1
ATOM 756 O O . PHE A 1 88 ? 1.309 -7.652 2.330 1.00 94.06 88 PHE A O 1
ATOM 763 N N . GLN A 1 89 ? 3.181 -6.411 2.550 1.00 93.75 89 GLN A N 1
ATOM 764 C CA . GLN A 1 89 ? 3.895 -7.081 1.460 1.00 93.75 89 GLN A CA 1
ATOM 765 C C . GLN A 1 89 ? 4.011 -8.594 1.694 1.00 93.75 89 GLN A C 1
ATOM 767 O O . GLN A 1 89 ? 3.735 -9.380 0.787 1.00 93.75 89 GLN A O 1
ATOM 772 N N . HIS A 1 90 ? 4.364 -9.008 2.914 1.00 91.62 90 HIS A N 1
ATOM 773 C CA . HIS A 1 90 ? 4.720 -10.398 3.217 1.00 91.62 90 HIS A CA 1
ATOM 774 C C . HIS A 1 90 ? 3.791 -11.082 4.232 1.00 91.62 90 HIS A C 1
ATOM 776 O O . HIS A 1 90 ? 4.137 -12.125 4.785 1.00 91.62 90 HIS A O 1
ATOM 782 N N . SER A 1 91 ? 2.592 -10.536 4.460 1.00 92.62 91 SER A N 1
ATOM 783 C CA . SER A 1 91 ? 1.606 -11.106 5.387 1.00 92.62 91 SER A CA 1
ATOM 784 C C . SER A 1 91 ? 0.259 -11.362 4.728 1.00 92.62 91 SER A C 1
ATOM 786 O O . SER A 1 91 ? -0.219 -10.551 3.937 1.00 92.62 91 SER A O 1
ATOM 788 N N . ASP A 1 92 ? -0.398 -12.462 5.088 1.00 94.06 92 ASP A N 1
ATOM 789 C CA . ASP A 1 92 ? -1.781 -12.729 4.670 1.00 94.06 92 ASP A CA 1
ATOM 790 C C . ASP A 1 92 ? -2.821 -12.020 5.543 1.00 94.06 92 ASP A C 1
ATOM 792 O O . ASP A 1 92 ? -4.015 -12.026 5.222 1.00 94.06 92 ASP A O 1
ATOM 796 N N . LEU A 1 93 ? -2.372 -11.360 6.614 1.00 93.50 93 LEU A N 1
ATOM 797 C CA . LEU A 1 93 ? -3.203 -10.451 7.379 1.00 93.50 93 LEU A CA 1
ATOM 798 C C . LEU A 1 93 ? -3.579 -9.229 6.532 1.00 93.50 93 LEU A C 1
ATOM 800 O O . LEU A 1 93 ? -2.736 -8.582 5.915 1.00 93.50 93 LEU A O 1
ATOM 804 N N . ALA A 1 94 ? -4.853 -8.873 6.588 1.00 95.00 94 ALA A N 1
ATOM 805 C CA . ALA A 1 94 ? -5.360 -7.585 6.160 1.00 95.00 94 ALA A CA 1
ATOM 806 C C . ALA A 1 94 ? -6.322 -7.020 7.203 1.00 95.00 94 ALA A C 1
ATOM 808 O O . ALA A 1 94 ? -6.968 -7.769 7.941 1.00 95.00 94 ALA A O 1
ATOM 809 N N . LEU A 1 95 ? -6.443 -5.699 7.226 1.00 94.19 95 LEU A N 1
ATOM 810 C CA . LEU A 1 95 ? -7.346 -4.962 8.095 1.00 94.19 95 LEU A CA 1
ATOM 811 C C . LEU A 1 95 ? -8.370 -4.218 7.242 1.00 94.19 95 LEU A C 1
ATOM 813 O O . LEU A 1 95 ? -8.021 -3.524 6.287 1.00 94.19 95 LEU A O 1
ATOM 817 N N . ILE A 1 96 ? -9.639 -4.346 7.610 1.00 95.06 96 ILE A N 1
ATOM 818 C CA . ILE A 1 96 ? -10.740 -3.557 7.058 1.00 95.06 96 ILE A CA 1
ATOM 819 C C . ILE A 1 96 ? -11.074 -2.493 8.093 1.00 95.06 96 ILE A C 1
ATOM 821 O O . ILE A 1 96 ? -11.590 -2.832 9.155 1.00 95.06 96 ILE A O 1
ATOM 825 N N . VAL A 1 97 ? -10.767 -1.229 7.815 1.00 92.81 97 VAL A N 1
ATOM 826 C CA . VAL A 1 97 ? -10.914 -0.131 8.781 1.00 92.81 97 VAL A CA 1
ATOM 827 C C . VAL A 1 97 ? -12.166 0.676 8.454 1.00 92.81 97 VAL A C 1
ATOM 829 O O . VAL A 1 97 ? -12.255 1.217 7.362 1.00 92.81 97 VAL A O 1
ATOM 832 N N . GLU A 1 98 ? -13.123 0.795 9.381 1.00 84.75 98 GLU A N 1
ATOM 833 C CA . GLU A 1 98 ? -14.456 1.394 9.139 1.00 84.75 98 GLU A CA 1
ATOM 834 C C . GLU A 1 98 ? -14.582 2.876 9.560 1.00 84.75 98 GLU A C 1
ATOM 836 O O . GLU A 1 98 ? -15.671 3.448 9.529 1.00 84.75 98 GLU A O 1
ATOM 841 N N . SER A 1 99 ? -13.480 3.513 9.966 1.00 72.81 99 SER A N 1
ATOM 842 C CA . SER A 1 99 ? -13.432 4.941 10.316 1.00 72.81 99 SER A CA 1
ATOM 843 C C . SER A 1 99 ? -12.005 5.484 10.191 1.00 72.81 99 SER A C 1
ATOM 845 O O . SER A 1 99 ? -11.372 5.868 11.175 1.00 72.81 99 SER A O 1
ATOM 847 N N . SER A 1 100 ? -11.470 5.483 8.970 1.00 65.56 100 SER A N 1
ATOM 848 C CA . SER A 1 100 ? -10.057 5.775 8.690 1.00 65.56 100 SER A CA 1
ATOM 849 C C . SER A 1 100 ? -9.651 7.244 8.845 1.00 65.56 100 SER A C 1
ATOM 851 O O . SER A 1 100 ? -8.466 7.546 8.767 1.00 65.56 100 SER A O 1
ATOM 853 N N . SER A 1 101 ? -10.592 8.164 9.086 1.00 66.81 101 SER A N 1
ATOM 854 C CA . SER A 1 101 ? -10.329 9.612 9.130 1.00 66.81 101 SER A CA 1
ATOM 855 C C . SER A 1 101 ? -9.332 10.054 10.209 1.00 66.81 101 SER A C 1
ATOM 857 O O . SER A 1 101 ? -8.831 11.174 10.147 1.00 66.81 101 SER A O 1
ATOM 859 N N . SER A 1 102 ? -9.072 9.196 11.197 1.00 72.44 102 SER A N 1
ATOM 860 C CA . SER A 1 102 ? -8.137 9.444 12.301 1.00 72.44 102 SER A CA 1
ATOM 861 C C . SER A 1 102 ? -6.752 8.815 12.090 1.00 72.44 102 SER A C 1
ATOM 863 O O . SER A 1 102 ? -5.897 8.968 12.964 1.00 72.44 102 SER A O 1
ATOM 865 N N . ILE A 1 103 ? -6.545 8.103 10.973 1.00 82.00 103 ILE A N 1
ATOM 866 C CA . ILE A 1 103 ? -5.240 7.568 10.569 1.00 82.00 103 ILE A CA 1
ATOM 867 C C . ILE A 1 103 ? -4.448 8.683 9.885 1.00 82.00 103 ILE A C 1
ATOM 869 O O . ILE A 1 103 ? -4.952 9.341 8.973 1.00 82.00 103 ILE A O 1
ATOM 873 N N . THR A 1 104 ? -3.205 8.870 10.307 1.00 80.50 104 THR A N 1
ATOM 874 C CA . THR A 1 104 ? -2.218 9.740 9.663 1.00 80.50 104 THR A CA 1
ATOM 875 C C . THR A 1 104 ? -1.025 8.917 9.190 1.00 80.50 104 THR A C 1
ATOM 877 O O . THR A 1 104 ? -0.848 7.771 9.592 1.00 80.50 104 THR A O 1
ATOM 880 N N . SER A 1 105 ? -0.179 9.489 8.334 1.00 77.88 105 SER A N 1
ATOM 881 C CA . SER A 1 105 ? 1.085 8.840 7.948 1.00 77.88 105 SER A CA 1
ATOM 882 C C . SER A 1 105 ? 2.007 8.567 9.144 1.00 77.88 105 SER A C 1
ATOM 884 O O . SER A 1 105 ? 2.745 7.593 9.134 1.00 77.88 105 SER A O 1
ATOM 886 N N . GLU A 1 106 ? 1.947 9.407 10.181 1.00 77.12 106 GLU A N 1
ATOM 887 C CA . GLU A 1 106 ? 2.743 9.267 11.412 1.00 77.12 106 GLU A CA 1
ATOM 888 C C . GLU A 1 106 ? 2.356 8.024 12.228 1.00 77.12 106 GLU A C 1
ATOM 890 O O . GLU A 1 106 ? 3.147 7.543 13.030 1.00 77.12 106 GLU A O 1
ATOM 895 N N . ASP A 1 107 ? 1.155 7.485 12.007 1.00 75.88 107 ASP A N 1
ATOM 896 C CA . ASP A 1 107 ? 0.677 6.268 12.666 1.00 75.88 107 ASP A CA 1
ATOM 897 C C . ASP A 1 107 ? 1.260 4.981 12.060 1.00 75.88 107 ASP A C 1
ATOM 899 O O . ASP A 1 107 ? 1.076 3.882 12.590 1.00 75.88 107 ASP A O 1
ATOM 903 N N . LEU A 1 108 ? 1.907 5.087 10.902 1.00 76.06 108 LEU A N 1
ATOM 904 C CA . LEU A 1 108 ? 2.366 3.952 10.115 1.00 76.06 108 LEU A CA 1
ATOM 905 C C . LEU A 1 108 ? 3.843 3.707 10.430 1.00 76.06 108 LEU A C 1
ATOM 907 O O . LEU A 1 108 ? 4.730 4.074 9.668 1.00 76.06 108 LEU A O 1
ATOM 911 N N . GLU A 1 109 ? 4.099 3.127 11.605 1.00 64.69 109 GLU A N 1
ATOM 912 C CA . GLU A 1 109 ? 5.454 2.781 12.045 1.00 64.69 109 GLU A CA 1
ATOM 913 C C . GLU A 1 109 ? 6.031 1.529 11.358 1.00 64.69 109 GLU A C 1
ATOM 915 O O . GLU A 1 109 ? 5.319 0.622 10.922 1.00 64.69 109 GLU A O 1
ATOM 920 N N . TYR A 1 110 ? 7.364 1.494 11.330 1.00 63.62 110 TYR A N 1
ATOM 921 C CA . TYR A 1 110 ? 8.230 0.548 10.631 1.00 63.62 110 TYR A CA 1
ATOM 922 C C . TYR A 1 110 ? 8.252 -0.849 11.267 1.00 63.62 110 TYR A C 1
ATOM 924 O O . TYR A 1 110 ? 8.974 -1.063 12.236 1.00 63.62 110 TYR A O 1
ATOM 932 N N . ASP A 1 111 ? 7.518 -1.802 10.696 1.00 65.06 111 ASP A N 1
ATOM 933 C CA . ASP A 1 111 ? 7.755 -3.243 10.915 1.00 65.06 111 ASP A CA 1
ATOM 934 C C . ASP A 1 111 ? 7.610 -4.070 9.614 1.00 65.06 111 ASP A C 1
ATOM 936 O O . ASP A 1 111 ? 8.150 -5.171 9.528 1.00 65.06 111 ASP A O 1
ATOM 940 N N . ASP A 1 112 ? 6.911 -3.554 8.594 1.00 83.75 112 ASP A N 1
ATOM 941 C CA . ASP A 1 112 ? 6.752 -4.152 7.257 1.00 83.75 112 ASP A CA 1
ATOM 942 C C . ASP A 1 112 ? 6.352 -3.047 6.255 1.00 83.75 112 ASP A C 1
ATOM 944 O O . ASP A 1 112 ? 6.016 -1.931 6.660 1.00 83.75 112 ASP A O 1
ATOM 948 N N . ASP A 1 113 ? 6.345 -3.353 4.959 1.00 91.88 113 ASP A N 1
ATOM 949 C CA . ASP A 1 113 ? 5.783 -2.474 3.934 1.00 91.88 113 ASP A CA 1
ATOM 950 C C . ASP A 1 113 ? 4.248 -2.499 4.012 1.00 91.88 113 ASP A C 1
ATOM 952 O O . ASP A 1 113 ? 3.608 -3.538 3.802 1.00 91.88 113 ASP A O 1
ATOM 956 N N . ILE A 1 114 ? 3.653 -1.341 4.303 1.00 93.25 114 ILE A N 1
ATOM 957 C CA . ILE A 1 114 ? 2.214 -1.175 4.521 1.00 93.25 114 ILE A CA 1
ATOM 958 C C . ILE A 1 114 ? 1.573 -0.545 3.291 1.00 93.25 114 ILE A C 1
ATOM 960 O O . ILE A 1 114 ? 1.978 0.524 2.836 1.00 93.25 114 ILE A O 1
ATOM 964 N N . TYR A 1 115 ? 0.501 -1.168 2.818 1.00 95.75 115 TYR A N 1
ATOM 965 C CA . TYR A 1 115 ? -0.319 -0.693 1.714 1.00 95.75 115 TYR A CA 1
ATOM 966 C C . TYR A 1 115 ? -1.680 -0.276 2.238 1.00 95.75 115 TYR A C 1
ATOM 968 O O . TYR A 1 115 ? -2.346 -1.047 2.932 1.00 95.75 115 TYR A O 1
ATOM 976 N N . ILE A 1 116 ? -2.108 0.928 1.872 1.00 95.69 116 ILE A N 1
ATOM 977 C CA . ILE A 1 116 ? -3.423 1.464 2.206 1.00 95.69 116 ILE A CA 1
ATOM 978 C C . ILE A 1 116 ? -4.140 1.836 0.917 1.00 95.69 116 ILE A C 1
ATOM 980 O O . ILE A 1 116 ? -3.604 2.590 0.108 1.00 95.69 116 ILE A O 1
ATOM 984 N N . VAL A 1 117 ? -5.359 1.335 0.748 1.00 96.81 117 VAL A N 1
ATOM 985 C CA . VAL A 1 117 ? -6.214 1.622 -0.413 1.00 96.81 117 VAL A CA 1
ATOM 986 C C . VAL A 1 117 ? -7.641 1.917 0.027 1.00 96.81 117 VAL A C 1
ATOM 988 O O . VAL A 1 117 ? -8.098 1.440 1.071 1.00 96.81 117 VAL A O 1
ATOM 991 N N . ASP A 1 118 ? -8.388 2.670 -0.774 1.00 95.69 118 ASP A N 1
ATOM 992 C CA . ASP A 1 118 ? -9.841 2.700 -0.642 1.00 95.69 118 ASP A CA 1
ATOM 993 C C . ASP A 1 118 ? -10.475 1.396 -1.139 1.00 95.69 118 ASP A C 1
ATOM 995 O O . ASP A 1 118 ? -9.868 0.590 -1.844 1.00 95.69 118 ASP A O 1
ATOM 999 N N . LYS A 1 119 ? -11.760 1.214 -0.820 1.00 93.62 119 LYS A N 1
ATOM 1000 C CA . LYS A 1 119 ? -12.521 0.026 -1.222 1.00 93.62 119 LYS A CA 1
ATOM 1001 C C . LYS A 1 119 ? -12.516 -0.226 -2.737 1.00 93.62 119 LYS A C 1
ATOM 1003 O O . LYS A 1 119 ? -12.638 -1.373 -3.156 1.00 93.62 119 LYS A O 1
ATOM 1008 N N . GLY A 1 120 ? -12.432 0.835 -3.540 1.00 95.38 120 GLY A N 1
ATOM 1009 C CA . GLY A 1 120 ? -12.457 0.757 -4.997 1.00 95.38 120 GLY A CA 1
ATOM 1010 C C . GLY A 1 120 ? -11.085 0.657 -5.656 1.00 95.38 120 GLY A C 1
ATOM 1011 O O . GLY A 1 120 ? -11.054 0.638 -6.887 1.00 95.38 120 GLY A O 1
ATOM 1012 N N . PHE A 1 121 ? -9.990 0.626 -4.881 1.00 96.44 121 PHE A N 1
ATOM 1013 C CA . PHE A 1 121 ? -8.616 0.689 -5.394 1.00 96.44 121 PHE A CA 1
ATOM 1014 C C . PHE A 1 121 ? -8.423 1.866 -6.367 1.00 96.44 121 PHE A C 1
ATOM 1016 O O . PHE A 1 121 ? -7.801 1.742 -7.418 1.00 96.44 121 PHE A O 1
ATOM 1023 N N . THR A 1 122 ? -9.019 3.015 -6.042 1.00 96.12 122 THR A N 1
ATOM 1024 C CA . THR A 1 122 ? -8.900 4.263 -6.806 1.0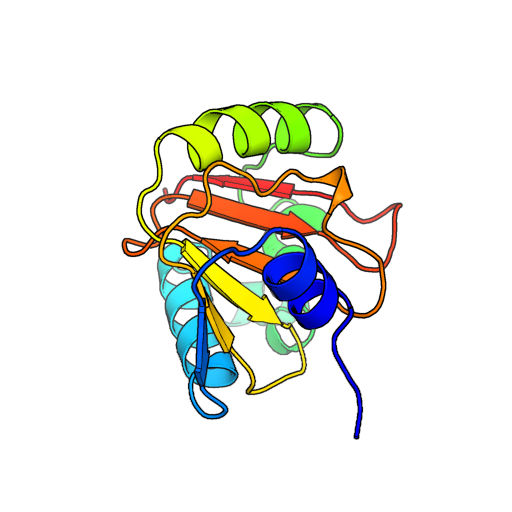0 96.12 122 THR A CA 1
ATOM 1025 C C . THR A 1 122 ? -7.649 5.049 -6.426 1.00 96.12 122 THR A C 1
ATOM 1027 O O . THR A 1 122 ? -7.132 5.806 -7.248 1.00 96.12 122 THR A O 1
ATOM 1030 N N . TRP A 1 123 ? -7.120 4.842 -5.220 1.00 97.12 123 TRP A N 1
ATOM 1031 C CA . TRP A 1 123 ? -5.809 5.332 -4.805 1.00 97.12 123 TRP A CA 1
ATOM 1032 C C . TRP A 1 123 ? -5.093 4.319 -3.913 1.00 97.12 123 TRP A C 1
ATOM 1034 O O . TRP A 1 123 ? -5.712 3.466 -3.277 1.00 97.12 123 TRP A O 1
ATOM 1044 N N . THR A 1 124 ? -3.768 4.431 -3.870 1.00 97.88 124 THR A N 1
ATOM 1045 C CA . THR A 1 124 ? -2.907 3.680 -2.963 1.00 97.88 124 THR A CA 1
ATOM 1046 C C . THR A 1 124 ? -1.937 4.624 -2.279 1.00 97.88 124 THR A C 1
ATOM 1048 O O . THR A 1 124 ? -1.354 5.505 -2.910 1.00 97.88 124 THR A O 1
ATOM 1051 N N . TYR A 1 125 ? -1.743 4.406 -0.987 1.00 96.75 125 TYR A N 1
ATOM 1052 C CA . TYR A 1 125 ? -0.627 4.933 -0.224 1.00 96.75 125 TYR A CA 1
ATOM 1053 C C . TYR A 1 125 ? 0.233 3.765 0.238 1.00 96.75 125 TYR A C 1
ATOM 1055 O O . TYR A 1 125 ? -0.302 2.733 0.644 1.00 96.75 125 TYR A O 1
ATOM 1063 N N . ILE A 1 126 ? 1.548 3.913 0.143 1.00 95.50 126 ILE A N 1
ATOM 1064 C CA . ILE A 1 126 ? 2.486 2.879 0.564 1.00 95.50 126 ILE A CA 1
ATOM 1065 C C . ILE A 1 126 ? 3.509 3.501 1.488 1.00 95.50 126 ILE A C 1
ATOM 1067 O O . ILE A 1 126 ? 4.248 4.396 1.073 1.00 95.50 126 ILE A O 1
ATOM 1071 N N . GLN A 1 127 ? 3.564 2.988 2.710 1.00 93.44 127 GLN A N 1
ATOM 1072 C CA . GLN A 1 127 ? 4.638 3.258 3.650 1.00 93.44 127 GLN A CA 1
ATOM 1073 C C . GLN A 1 127 ? 5.640 2.110 3.554 1.00 93.44 127 GLN A C 1
ATOM 1075 O O . GLN A 1 127 ? 5.319 0.977 3.909 1.00 93.44 127 GLN A O 1
ATOM 1080 N N . THR A 1 128 ? 6.834 2.394 3.042 1.00 91.69 128 THR A N 1
ATOM 1081 C CA . THR A 1 128 ? 7.916 1.409 2.967 1.00 91.69 128 THR A CA 1
ATOM 1082 C C . THR A 1 128 ? 8.635 1.312 4.307 1.00 91.69 128 THR A C 1
ATOM 1084 O O . THR A 1 128 ? 8.758 2.309 5.025 1.00 91.69 128 THR A O 1
ATOM 1087 N N . HIS A 1 129 ? 9.149 0.129 4.633 1.00 86.00 129 HIS A N 1
ATOM 1088 C CA . HIS A 1 129 ? 9.973 -0.070 5.824 1.00 86.00 129 HIS A CA 1
ATOM 1089 C C . HIS A 1 129 ? 11.305 0.701 5.716 1.00 86.00 129 HIS A C 1
ATOM 1091 O O . HIS A 1 129 ? 11.822 1.204 6.709 1.00 86.00 129 HIS A O 1
ATOM 1097 N N . GLU A 1 130 ? 11.839 0.830 4.497 1.00 82.25 130 GLU A N 1
ATOM 1098 C CA . GLU A 1 130 ? 13.015 1.641 4.179 1.00 82.25 130 GLU A CA 1
ATOM 1099 C C . GLU A 1 130 ? 12.614 3.100 3.942 1.00 82.25 130 GLU A C 1
ATOM 1101 O O . GLU A 1 130 ? 11.973 3.418 2.937 1.00 82.25 130 GLU A O 1
ATOM 1106 N N . GLU A 1 131 ? 13.061 4.012 4.808 1.00 77.31 131 GLU A N 1
ATOM 1107 C CA . GLU A 1 131 ? 12.765 5.454 4.705 1.00 77.31 131 GLU A CA 1
ATOM 1108 C C . GLU A 1 131 ? 13.214 6.082 3.374 1.00 77.31 131 GLU A C 1
ATOM 1110 O O . GLU A 1 131 ? 12.628 7.044 2.890 1.00 77.31 131 GLU A O 1
ATOM 1115 N N . GLN A 1 132 ? 14.257 5.545 2.737 1.00 81.88 132 GLN A N 1
ATOM 1116 C CA . GLN A 1 132 ? 14.768 6.076 1.464 1.00 81.88 132 GLN A CA 1
ATOM 1117 C C . GLN A 1 132 ? 13.898 5.667 0.260 1.00 81.88 132 GLN A C 1
ATOM 1119 O O . GLN A 1 132 ? 13.951 6.276 -0.823 1.00 81.88 132 GLN A O 1
ATOM 1124 N N . CYS A 1 133 ? 13.061 4.651 0.458 1.00 87.06 133 CYS A N 1
ATOM 1125 C CA . CYS A 1 133 ? 12.272 4.005 -0.572 1.00 87.06 133 CYS A CA 1
ATOM 1126 C C . CYS A 1 133 ? 10.819 4.465 -0.602 1.00 87.06 133 CYS A C 1
ATOM 1128 O O . CYS A 1 133 ? 10.083 3.921 -1.404 1.00 87.06 133 CYS A O 1
ATOM 1130 N N . GLY A 1 134 ? 10.413 5.491 0.146 1.00 88.69 134 GLY A N 1
ATOM 1131 C CA . GLY A 1 134 ? 9.022 5.944 0.193 1.00 88.69 134 GLY A CA 1
ATOM 1132 C C . GLY A 1 134 ? 8.799 6.997 1.282 1.00 88.69 134 GLY A C 1
ATOM 1133 O O . GLY A 1 134 ? 9.772 7.511 1.826 1.00 88.69 134 GLY A O 1
ATOM 1134 N N . PRO A 1 135 ? 7.542 7.338 1.605 1.00 94.62 135 PRO A N 1
ATOM 1135 C CA . PRO A 1 135 ? 6.306 6.739 1.097 1.00 94.62 135 PRO A CA 1
ATOM 1136 C C . PRO A 1 135 ? 5.957 7.123 -0.347 1.00 94.62 135 PRO A C 1
ATOM 1138 O O . PRO A 1 135 ? 6.481 8.099 -0.893 1.00 94.62 135 PRO A O 1
ATOM 1141 N N . TYR A 1 136 ? 5.019 6.381 -0.941 1.00 97.06 136 TYR A N 1
ATOM 1142 C CA . TYR A 1 136 ? 4.420 6.676 -2.248 1.00 97.06 136 TYR A CA 1
ATOM 1143 C C . TYR A 1 136 ? 2.917 6.909 -2.151 1.00 97.06 136 TYR A C 1
ATOM 1145 O O . TYR A 1 136 ? 2.233 6.308 -1.326 1.00 97.06 136 TYR A O 1
ATOM 1153 N N . PHE A 1 137 ? 2.397 7.733 -3.057 1.00 97.75 137 PHE A N 1
ATOM 1154 C CA . PHE A 1 137 ? 0.965 7.856 -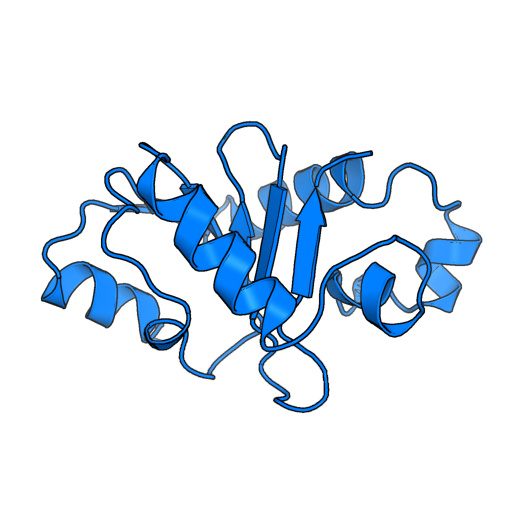3.304 1.00 97.75 137 PHE A CA 1
ATOM 1155 C C . PHE A 1 137 ? 0.695 7.844 -4.805 1.00 97.75 137 PHE A C 1
ATOM 1157 O O . PHE A 1 137 ? 1.377 8.534 -5.566 1.00 9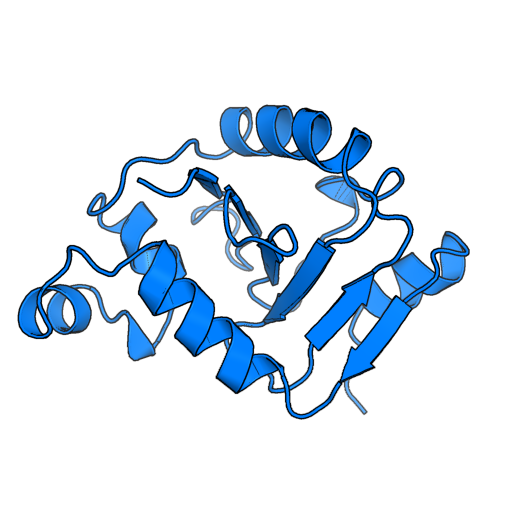7.75 137 PHE A O 1
ATOM 1164 N N . SER A 1 138 ? -0.308 7.092 -5.241 1.00 97.38 138 SER A N 1
ATOM 1165 C CA . SER A 1 138 ? -0.744 7.090 -6.637 1.00 97.38 138 SER A CA 1
ATOM 1166 C C . SER A 1 138 ? -2.248 6.872 -6.740 1.00 97.38 138 SER A C 1
ATOM 1168 O O . SER A 1 138 ? -2.861 6.241 -5.878 1.00 97.38 138 SER A O 1
ATOM 1170 N N . THR A 1 139 ? -2.842 7.407 -7.799 1.00 95.69 139 THR A N 1
ATOM 1171 C CA . THR A 1 139 ? -4.225 7.137 -8.190 1.00 95.69 139 THR A CA 1
ATOM 1172 C C . THR A 1 139 ? -4.232 6.109 -9.307 1.00 95.69 139 THR A C 1
ATOM 1174 O O . THR A 1 139 ? -3.321 6.103 -10.136 1.00 95.69 139 THR A O 1
ATOM 1177 N N . ARG A 1 140 ? -5.268 5.271 -9.356 1.00 86.44 140 ARG A N 1
ATOM 1178 C CA . ARG A 1 140 ? -5.472 4.353 -10.478 1.00 86.44 140 ARG A CA 1
ATOM 1179 C C . ARG A 1 140 ? -5.495 5.137 -11.795 1.00 86.44 140 ARG A C 1
ATOM 1181 O O . ARG A 1 140 ? -6.081 6.222 -11.849 1.00 86.44 140 ARG A O 1
ATOM 1188 N N . ILE A 1 141 ? -4.819 4.590 -12.803 1.00 63.81 141 ILE A N 1
ATOM 1189 C CA . ILE A 1 141 ? -4.742 5.131 -14.168 1.00 63.81 141 ILE A CA 1
ATOM 1190 C C . ILE A 1 141 ? -5.983 4.709 -14.954 1.00 63.81 141 ILE A C 1
ATOM 1192 O O . ILE A 1 141 ? -6.455 3.572 -14.735 1.00 63.81 141 ILE A O 1
#

Radius of gyration: 14.12 Å; chains: 1; bounding box: 30×30×40 Å

Organism: NCBI:txid2048548

pLDDT: mean 90.44, std 9.92, range [44.44, 98.31]

InterPro domains:
  IPR025454 Protein of unknown function DUF4275 [PF14101] (5-137)